Protein AF-N9V4K4-F1 (afdb_monomer)

Sequence (130 aa):
MSFLSKKRWHVGNYKNRLKVELAELEAKEKEENEKNRLKEINEQKEILESIEKKLGKEKAIEVARQIQTSFVYEPPPGYSVFMEQKTEQKEKKREEEKPKKNNSFKDFKKKLKEDPIKKCGEKDIEQLLM

Secondary structure (DSSP, 8-state):
--SGGGSTT-TTSHHHHHHHHHHHHHHHHHHHHHHHHHHHHHHHHHHHHHHHHHH-HHHHHHHHHHHHHHHHHSPPTTHHHHHHHHHHHHHHHHHHTS------HHHHHHHTSS-HHHHHHHHHHHTS--

InterPro domains:
  IPR019339 CBF1-interacting co-repressor CIR, N-terminal domain [SM01083] (8-44)

Radius of gyration: 38.35 Å; Cα contacts (8 Å, |Δi|>4): 30; chains: 1; bounding box: 76×85×63 Å

Mean predicted aligned error: 17.96 Å

Structure (mmCIF, N/CA/C/O backbone):
data_AF-N9V4K4-F1
#
_entry.id   AF-N9V4K4-F1
#
loop_
_atom_site.group_PDB
_atom_site.id
_atom_site.type_symbol
_atom_site.label_atom_id
_atom_site.label_alt_id
_atom_site.label_comp_id
_atom_site.label_asym_id
_atom_site.label_entity_id
_atom_site.label_seq_id
_atom_site.pdbx_PDB_ins_code
_atom_site.Cartn_x
_atom_site.Cartn_y
_atom_site.Cartn_z
_atom_site.occupancy
_atom_site.B_iso_or_equiv
_atom_site.auth_seq_id
_atom_site.auth_comp_id
_atom_site.auth_asym_id
_atom_site.auth_atom_id
_atom_site.pdbx_PDB_model_num
ATOM 1 N N . MET A 1 1 ? 27.015 -9.149 -31.506 1.00 63.53 1 MET A N 1
ATOM 2 C CA . MET A 1 1 ? 25.641 -8.692 -31.169 1.00 63.53 1 MET A CA 1
ATOM 3 C C . MET A 1 1 ? 24.640 -9.486 -31.998 1.00 63.53 1 MET A C 1
ATOM 5 O O . MET A 1 1 ? 24.780 -9.482 -33.214 1.00 63.53 1 MET A O 1
ATOM 9 N N . SER A 1 2 ? 23.675 -10.181 -31.380 1.00 83.44 2 SER A N 1
ATOM 10 C CA . SER A 1 2 ? 22.697 -10.980 -32.138 1.00 83.44 2 SER A CA 1
ATOM 11 C C . SER A 1 2 ? 21.704 -10.080 -32.886 1.00 83.44 2 SER A C 1
ATOM 13 O O . SER A 1 2 ? 21.310 -9.024 -32.397 1.00 83.44 2 SER A O 1
ATOM 15 N N . PHE A 1 3 ? 21.283 -10.481 -34.087 1.00 86.12 3 PHE A N 1
ATOM 16 C CA . PHE A 1 3 ? 20.254 -9.766 -34.855 1.00 86.12 3 PHE A CA 1
ATOM 17 C C . PHE A 1 3 ? 18.927 -9.652 -34.086 1.00 86.12 3 PHE A C 1
ATOM 19 O O . PHE A 1 3 ? 18.226 -8.644 -34.179 1.00 86.12 3 PHE A O 1
ATOM 26 N N . LEU A 1 4 ? 18.614 -10.668 -33.280 1.00 86.25 4 LEU A N 1
ATOM 27 C CA . LEU A 1 4 ? 17.393 -10.743 -32.487 1.00 86.25 4 LEU A CA 1
ATOM 28 C C . LEU A 1 4 ? 17.323 -9.659 -31.406 1.00 86.25 4 LEU A C 1
ATOM 30 O O . LEU A 1 4 ? 16.249 -9.108 -31.183 1.00 86.25 4 LEU A O 1
ATOM 34 N N . SER A 1 5 ? 18.448 -9.258 -30.800 1.00 83.44 5 SER A N 1
ATOM 35 C CA . SER A 1 5 ? 18.441 -8.201 -29.776 1.00 83.44 5 SER A CA 1
ATOM 36 C C . SER A 1 5 ? 18.072 -6.815 -30.322 1.00 83.44 5 SER A C 1
ATOM 38 O O . SER A 1 5 ? 17.673 -5.944 -29.550 1.00 83.44 5 SER A O 1
ATOM 40 N N . LYS A 1 6 ? 18.135 -6.613 -31.647 1.00 85.00 6 LYS A N 1
ATOM 41 C CA . LYS A 1 6 ? 17.668 -5.389 -32.321 1.00 85.00 6 LYS A CA 1
ATOM 42 C C . LYS A 1 6 ? 16.151 -5.376 -32.554 1.00 85.00 6 LYS A C 1
ATOM 44 O O . LYS A 1 6 ? 15.590 -4.321 -32.849 1.00 85.00 6 LYS A O 1
ATOM 49 N N . LYS A 1 7 ? 15.462 -6.521 -32.448 1.00 91.81 7 LYS A N 1
ATOM 50 C CA . LYS A 1 7 ? 14.009 -6.608 -32.668 1.00 91.81 7 LYS A CA 1
ATOM 51 C C . LYS A 1 7 ? 13.245 -6.049 -31.468 1.00 91.81 7 LYS A C 1
ATOM 53 O O . LYS A 1 7 ? 13.624 -6.254 -30.319 1.00 91.81 7 LYS A O 1
ATOM 58 N N . ARG A 1 8 ? 12.149 -5.332 -31.743 1.00 86.94 8 ARG A N 1
ATOM 59 C CA . ARG A 1 8 ? 11.350 -4.614 -30.728 1.00 86.94 8 ARG A CA 1
ATOM 60 C C . ARG A 1 8 ? 10.567 -5.524 -29.790 1.00 86.94 8 ARG A C 1
ATOM 62 O O . ARG A 1 8 ? 10.229 -5.089 -28.704 1.00 86.94 8 ARG A O 1
ATOM 69 N N . TRP A 1 9 ? 10.261 -6.747 -30.202 1.00 88.31 9 TRP A N 1
ATOM 70 C CA . TRP A 1 9 ? 9.507 -7.713 -29.400 1.00 88.31 9 TRP A CA 1
ATOM 71 C C . TRP A 1 9 ? 10.415 -8.656 -28.602 1.00 88.31 9 TRP A C 1
ATOM 73 O O . TRP A 1 9 ? 9.954 -9.343 -27.701 1.00 88.31 9 TRP A O 1
ATOM 83 N N . HIS A 1 10 ? 11.709 -8.711 -28.924 1.00 92.06 10 HIS A N 1
ATOM 84 C CA . HIS A 1 10 ? 12.606 -9.709 -28.358 1.00 92.06 10 HIS A CA 1
ATOM 85 C C . HIS A 1 10 ? 12.983 -9.365 -26.913 1.00 92.06 10 HIS A C 1
ATOM 87 O O . HIS A 1 10 ? 13.323 -8.219 -26.609 1.00 92.06 10 HIS A O 1
ATOM 93 N N . VAL A 1 11 ? 12.986 -10.364 -26.031 1.00 87.25 11 VAL A N 1
ATOM 94 C CA . VAL A 1 11 ? 13.263 -10.194 -24.592 1.00 87.25 11 VAL A CA 1
ATOM 95 C C . VAL A 1 11 ? 14.686 -9.716 -24.311 1.00 87.25 11 VAL A C 1
ATOM 97 O O . VAL A 1 11 ? 14.900 -8.883 -23.446 1.00 87.25 11 VAL A O 1
ATOM 100 N N . GLY A 1 12 ? 15.667 -10.146 -25.109 1.00 86.75 12 GLY A N 1
ATOM 101 C CA . GLY A 1 12 ? 17.059 -9.689 -24.992 1.00 86.75 12 GLY A CA 1
ATOM 102 C C . GLY A 1 12 ? 17.303 -8.238 -25.436 1.00 86.75 12 GLY A C 1
ATOM 103 O O . GLY A 1 12 ? 18.429 -7.748 -25.329 1.00 86.75 12 GLY A O 1
ATOM 104 N N . ASN A 1 13 ? 16.287 -7.540 -25.958 1.00 91.00 13 ASN A N 1
ATOM 105 C CA . ASN A 1 13 ? 16.392 -6.115 -26.255 1.00 91.00 13 ASN A CA 1
ATOM 106 C C . ASN A 1 13 ? 16.499 -5.331 -24.939 1.00 91.00 13 ASN A C 1
ATOM 108 O O . ASN A 1 13 ? 15.686 -5.512 -24.037 1.00 91.00 13 ASN A O 1
ATOM 112 N N . TYR A 1 14 ? 17.482 -4.436 -24.834 1.00 89.56 14 TYR A N 1
ATOM 113 C CA . TYR A 1 14 ? 17.692 -3.615 -23.639 1.00 89.56 14 TYR A CA 1
ATOM 114 C C . TYR A 1 14 ? 16.430 -2.849 -23.214 1.00 89.56 14 TYR A C 1
ATOM 116 O O . TYR A 1 14 ? 16.064 -2.874 -22.045 1.00 89.56 14 TYR A O 1
ATOM 124 N N . LYS A 1 15 ? 15.695 -2.264 -24.171 1.00 90.56 15 LYS A N 1
ATOM 125 C CA . LYS A 1 15 ? 14.462 -1.520 -23.870 1.00 90.56 15 LYS A CA 1
ATOM 126 C C . LYS A 1 15 ? 13.353 -2.405 -23.301 1.00 90.56 15 LYS A C 1
ATOM 128 O O . LYS A 1 15 ? 12.530 -1.910 -22.544 1.00 90.56 15 LYS A O 1
ATOM 133 N N . ASN A 1 16 ? 13.306 -3.682 -23.675 1.00 91.88 16 ASN A N 1
ATOM 134 C CA . ASN A 1 16 ? 12.303 -4.606 -23.149 1.00 91.88 16 ASN A CA 1
ATOM 135 C C . ASN A 1 16 ? 12.696 -5.136 -21.776 1.00 91.88 16 ASN A C 1
ATOM 137 O O . ASN A 1 16 ? 11.828 -5.216 -20.918 1.00 91.88 16 ASN A O 1
ATOM 141 N N . ARG A 1 17 ? 13.986 -5.412 -21.543 1.00 90.88 17 ARG A N 1
ATOM 142 C CA . ARG A 1 17 ? 14.485 -5.777 -20.208 1.00 90.88 17 ARG A CA 1
ATOM 143 C C . ARG A 1 17 ? 14.156 -4.707 -19.177 1.00 90.88 17 ARG A C 1
ATOM 145 O O . ARG A 1 17 ? 13.516 -5.020 -18.188 1.00 90.88 17 ARG A O 1
ATOM 152 N N . LEU A 1 18 ? 14.436 -3.441 -19.492 1.00 94.06 18 LEU A N 1
ATOM 153 C CA . LEU A 1 18 ? 14.080 -2.324 -18.612 1.00 94.06 18 LEU A CA 1
ATOM 154 C C . LEU A 1 18 ? 12.576 -2.239 -18.323 1.00 94.06 18 LEU A C 1
ATOM 156 O O . LEU A 1 18 ? 12.181 -1.932 -17.208 1.00 94.06 18 LEU A O 1
ATOM 160 N N . LYS A 1 19 ? 11.715 -2.504 -19.313 1.00 94.31 19 LYS A N 1
ATOM 161 C CA . LYS A 1 19 ? 10.260 -2.508 -19.088 1.00 94.31 19 LYS A CA 1
ATOM 162 C C . LYS A 1 19 ? 9.827 -3.620 -18.142 1.00 94.31 19 LYS A C 1
ATOM 164 O O . LYS A 1 19 ? 8.935 -3.394 -17.336 1.00 94.31 19 LYS A O 1
ATOM 169 N N . VAL A 1 20 ? 10.430 -4.799 -18.273 1.00 94.62 20 VAL A N 1
ATOM 170 C CA . VAL A 1 20 ? 10.159 -5.931 -17.383 1.00 94.62 20 VAL A CA 1
ATOM 171 C C . VAL A 1 20 ? 10.640 -5.603 -15.973 1.00 94.62 20 VAL A C 1
ATOM 173 O O . VAL A 1 20 ? 9.856 -5.716 -15.043 1.00 94.62 20 VAL A O 1
ATOM 176 N N . GLU A 1 21 ? 11.860 -5.088 -15.826 1.00 95.44 21 GLU A N 1
ATOM 177 C CA . GLU A 1 21 ? 12.410 -4.674 -14.528 1.00 95.44 21 GLU A CA 1
ATOM 178 C C . GLU A 1 21 ? 11.533 -3.612 -13.845 1.00 95.44 21 GLU A C 1
ATOM 180 O O . GLU A 1 21 ? 11.223 -3.733 -12.663 1.00 95.44 21 GLU A O 1
ATOM 185 N N . LEU A 1 22 ? 11.068 -2.601 -14.586 1.00 96.56 22 LEU A N 1
ATOM 186 C CA . LEU A 1 22 ? 10.150 -1.591 -14.050 1.00 96.56 22 LEU A CA 1
ATOM 187 C C . LEU A 1 22 ? 8.804 -2.191 -13.632 1.00 96.56 22 LEU A C 1
ATOM 189 O O . LEU A 1 22 ? 8.300 -1.859 -12.564 1.00 96.56 22 LEU A O 1
ATOM 193 N N . ALA A 1 23 ? 8.236 -3.086 -14.443 1.00 96.56 23 ALA A N 1
ATOM 194 C CA . ALA A 1 23 ? 6.982 -3.754 -14.109 1.00 96.56 23 ALA A CA 1
ATOM 195 C C . ALA A 1 23 ? 7.122 -4.662 -12.874 1.00 96.56 23 ALA A C 1
ATOM 197 O O . ALA A 1 23 ? 6.207 -4.730 -12.058 1.00 96.56 23 ALA A O 1
ATOM 198 N N . GLU A 1 24 ? 8.265 -5.332 -12.707 1.00 96.12 24 GLU A N 1
ATOM 199 C CA . GLU A 1 24 ? 8.565 -6.139 -11.521 1.00 96.12 24 GLU A CA 1
ATOM 200 C C . GLU A 1 24 ? 8.707 -5.279 -10.263 1.00 96.12 24 GLU A C 1
ATOM 202 O O . GLU A 1 24 ? 8.224 -5.668 -9.199 1.00 96.12 24 GLU A O 1
ATOM 207 N N . LEU A 1 25 ? 9.349 -4.112 -10.370 1.00 96.88 25 LEU A N 1
ATOM 208 C CA . LEU A 1 25 ? 9.445 -3.161 -9.261 1.00 96.88 25 LEU A CA 1
ATOM 209 C C . LEU A 1 25 ? 8.066 -2.624 -8.865 1.00 96.88 25 LEU A C 1
ATOM 211 O O . LEU A 1 25 ? 7.722 -2.657 -7.688 1.00 96.88 25 LEU A O 1
ATOM 215 N N . GLU A 1 26 ? 7.253 -2.209 -9.838 1.00 96.31 26 GLU A N 1
ATOM 216 C CA . GLU A 1 26 ? 5.894 -1.717 -9.585 1.00 96.31 26 GLU A CA 1
ATOM 217 C C . GLU A 1 26 ? 5.002 -2.808 -8.967 1.00 96.31 26 GLU A C 1
ATOM 219 O O . GLU A 1 26 ? 4.207 -2.540 -8.066 1.00 96.31 26 GLU A O 1
ATOM 224 N N . ALA A 1 27 ? 5.136 -4.058 -9.419 1.00 96.62 27 ALA A N 1
ATOM 225 C CA . ALA A 1 27 ? 4.399 -5.182 -8.848 1.00 96.62 27 ALA A CA 1
ATOM 226 C C . ALA A 1 27 ? 4.787 -5.438 -7.382 1.00 96.62 27 ALA A C 1
ATOM 228 O O . ALA A 1 27 ? 3.906 -5.647 -6.549 1.00 96.62 27 ALA A O 1
ATOM 229 N N . LYS A 1 28 ? 6.084 -5.370 -7.055 1.00 96.62 28 LYS A N 1
ATOM 230 C CA . LYS A 1 28 ? 6.571 -5.507 -5.673 1.00 96.62 28 LYS A CA 1
ATOM 231 C C . LYS A 1 28 ? 6.072 -4.378 -4.778 1.00 96.62 28 LYS A C 1
ATOM 233 O O . LYS A 1 28 ? 5.616 -4.645 -3.673 1.00 96.62 28 LYS A O 1
ATOM 238 N N . GLU A 1 29 ? 6.104 -3.139 -5.264 1.00 96.44 29 GLU A N 1
ATOM 239 C CA . GLU A 1 29 ? 5.590 -1.985 -4.521 1.00 96.44 29 GLU A CA 1
ATOM 240 C C . GLU A 1 29 ? 4.090 -2.133 -4.226 1.00 96.44 29 GLU A C 1
ATOM 242 O O . GLU A 1 29 ? 3.642 -1.896 -3.104 1.00 96.44 29 GLU A O 1
ATOM 247 N N . LYS A 1 30 ? 3.300 -2.595 -5.205 1.00 95.81 30 LYS A N 1
ATOM 248 C CA . LYS A 1 30 ? 1.874 -2.890 -4.993 1.00 95.81 30 LYS A CA 1
ATOM 249 C C . LYS A 1 30 ? 1.667 -3.980 -3.944 1.00 95.81 30 LYS A C 1
ATOM 251 O O . LYS A 1 30 ? 0.827 -3.808 -3.065 1.00 95.81 30 LYS A O 1
ATOM 256 N N . GLU A 1 31 ? 2.446 -5.058 -3.996 1.00 95.69 31 GLU A N 1
ATOM 257 C CA . GLU A 1 31 ? 2.370 -6.143 -3.013 1.00 95.69 31 GLU A CA 1
ATOM 258 C C . GLU A 1 31 ? 2.724 -5.658 -1.594 1.00 95.69 31 GLU A C 1
ATOM 260 O O . GLU A 1 31 ? 2.053 -6.015 -0.623 1.00 95.69 31 GLU A O 1
ATOM 265 N N . GLU A 1 32 ? 3.754 -4.823 -1.448 1.00 95.44 32 GLU A N 1
ATOM 266 C CA . GLU A 1 32 ? 4.123 -4.227 -0.159 1.00 95.44 32 GLU A CA 1
ATOM 267 C C . GLU A 1 32 ? 3.035 -3.290 0.372 1.00 95.44 32 GLU A C 1
ATOM 269 O O . GLU A 1 32 ? 2.669 -3.376 1.548 1.00 95.44 32 GLU A O 1
ATOM 274 N N . ASN A 1 33 ? 2.459 -2.457 -0.493 1.00 94.25 33 ASN A N 1
ATOM 275 C CA . ASN A 1 33 ? 1.351 -1.577 -0.132 1.00 94.25 33 ASN A CA 1
ATOM 276 C C . ASN A 1 33 ? 0.112 -2.367 0.311 1.00 94.25 33 ASN A C 1
ATOM 278 O O . ASN A 1 33 ? -0.518 -2.018 1.310 1.00 94.25 33 ASN A O 1
ATOM 282 N N . GLU A 1 34 ? -0.221 -3.462 -0.373 1.00 94.31 34 GLU A N 1
ATOM 283 C CA . GLU A 1 34 ? -1.311 -4.352 0.036 1.00 94.31 34 GLU A CA 1
ATOM 284 C C . GLU A 1 34 ? -1.029 -5.016 1.389 1.00 94.31 34 GLU A C 1
ATOM 286 O O . GLU A 1 34 ? -1.907 -5.044 2.255 1.00 94.31 34 GLU A O 1
ATOM 291 N N . LYS A 1 35 ? 0.202 -5.488 1.622 1.00 96.38 35 LYS A N 1
ATOM 292 C CA . LYS A 1 35 ? 0.610 -6.049 2.922 1.00 96.38 35 LYS A CA 1
ATOM 293 C C . LYS A 1 35 ? 0.491 -5.025 4.045 1.00 96.38 35 LYS A C 1
ATOM 295 O O . LYS A 1 35 ? -0.024 -5.362 5.110 1.00 96.38 35 LYS A O 1
ATOM 300 N N . ASN A 1 36 ? 0.946 -3.796 3.823 1.00 94.38 36 ASN A N 1
ATOM 301 C CA . ASN A 1 36 ? 0.852 -2.727 4.817 1.00 94.38 36 ASN A CA 1
ATOM 302 C C . ASN A 1 36 ? -0.608 -2.375 5.111 1.00 94.38 36 ASN A C 1
ATOM 304 O O . ASN A 1 36 ? -1.001 -2.341 6.274 1.00 94.38 36 ASN A O 1
ATOM 308 N N . ARG A 1 37 ? -1.448 -2.268 4.077 1.00 93.56 37 ARG A N 1
ATOM 309 C CA . ARG A 1 37 ? -2.890 -2.052 4.241 1.00 93.56 37 ARG A CA 1
ATOM 310 C C . ARG A 1 37 ? -3.562 -3.163 5.052 1.00 93.56 37 ARG A C 1
ATOM 312 O O . ARG A 1 37 ? -4.427 -2.888 5.879 1.00 93.56 37 ARG A O 1
ATOM 319 N N . LEU A 1 38 ? -3.188 -4.425 4.834 1.00 94.62 38 LEU A N 1
ATOM 320 C CA . LEU A 1 38 ? -3.722 -5.544 5.616 1.00 94.62 38 LEU A CA 1
ATOM 321 C C . LEU A 1 38 ? -3.282 -5.488 7.085 1.00 94.62 38 LEU A C 1
ATOM 323 O O . LEU A 1 38 ? -4.084 -5.816 7.960 1.00 94.62 38 LEU A O 1
ATOM 327 N N . LYS A 1 39 ? -2.045 -5.055 7.363 1.00 94.75 39 LYS A N 1
ATOM 328 C CA . LYS A 1 39 ? -1.569 -4.838 8.738 1.00 94.75 39 LYS A CA 1
ATOM 329 C C . LYS A 1 39 ? -2.376 -3.747 9.436 1.00 94.75 39 LYS A C 1
ATOM 331 O O . LYS A 1 39 ? -2.912 -4.014 10.504 1.00 94.75 39 LYS A O 1
ATOM 336 N N . GLU A 1 40 ? -2.562 -2.592 8.796 1.00 90.25 40 GLU A N 1
ATOM 337 C CA . GLU A 1 40 ? -3.366 -1.487 9.342 1.00 90.25 40 GLU A CA 1
ATOM 338 C C . GLU A 1 40 ? -4.806 -1.923 9.655 1.00 90.25 40 GLU A C 1
ATOM 340 O O . GLU A 1 40 ? -5.343 -1.618 10.718 1.00 90.25 40 GLU A O 1
ATOM 345 N N . ILE A 1 41 ? -5.433 -2.693 8.758 1.00 90.81 41 ILE A N 1
ATOM 346 C CA . ILE A 1 41 ? -6.781 -3.234 8.987 1.00 90.81 41 ILE A CA 1
ATOM 347 C C . ILE A 1 41 ? -6.801 -4.178 10.196 1.00 90.81 41 ILE A C 1
ATOM 349 O O . ILE A 1 41 ? -7.759 -4.157 10.970 1.00 90.81 41 ILE A O 1
ATOM 353 N N . ASN A 1 42 ? -5.783 -5.024 10.358 1.00 93.38 42 ASN A N 1
ATOM 354 C CA . ASN A 1 42 ? -5.707 -5.938 11.495 1.00 93.38 42 ASN A CA 1
ATOM 355 C C . ASN A 1 42 ? -5.490 -5.185 12.811 1.00 93.38 42 ASN A C 1
ATOM 357 O O . ASN A 1 42 ? -6.202 -5.461 13.771 1.00 93.38 42 ASN A O 1
ATOM 361 N N . GLU A 1 43 ? -4.611 -4.185 12.839 1.00 92.94 43 GLU A N 1
ATOM 362 C CA . GLU A 1 43 ? -4.404 -3.327 14.013 1.00 92.94 43 GLU A CA 1
ATOM 363 C C . GLU A 1 43 ? -5.702 -2.607 14.418 1.00 92.94 43 GLU A C 1
ATOM 365 O O . GLU A 1 43 ? -6.090 -2.608 15.587 1.00 92.94 43 GLU A O 1
ATOM 370 N N . GLN A 1 44 ? -6.442 -2.058 13.448 1.00 88.00 44 GLN A N 1
ATOM 371 C CA . GLN A 1 44 ? -7.744 -1.432 13.706 1.00 88.00 44 GLN A CA 1
ATOM 372 C C . GLN A 1 44 ? -8.770 -2.427 14.262 1.00 88.00 44 GLN A C 1
ATOM 374 O O . GLN A 1 44 ? -9.515 -2.094 15.188 1.00 88.00 44 GLN A O 1
ATOM 379 N N . LYS A 1 45 ? -8.809 -3.655 13.730 1.00 89.69 45 LYS A N 1
ATOM 380 C CA . LYS A 1 45 ? -9.676 -4.721 14.253 1.00 89.69 45 LYS A CA 1
ATOM 381 C C . LYS A 1 45 ? -9.308 -5.092 15.684 1.00 89.69 45 LYS A C 1
ATOM 383 O O . LYS A 1 45 ? -10.203 -5.176 16.517 1.00 89.69 45 LYS A O 1
ATOM 388 N N . GLU A 1 46 ? -8.023 -5.256 15.986 1.00 91.56 46 GLU A N 1
ATOM 389 C CA . GLU A 1 46 ? -7.548 -5.570 17.337 1.00 91.56 46 GLU A CA 1
ATOM 390 C C . GLU A 1 46 ? -7.943 -4.486 18.347 1.00 91.56 46 GLU A C 1
ATOM 392 O O . GLU A 1 46 ? -8.420 -4.796 19.444 1.00 91.56 46 GLU A O 1
ATOM 397 N N . ILE A 1 47 ? -7.821 -3.210 17.970 1.00 88.56 47 ILE A N 1
ATOM 398 C CA . ILE A 1 47 ? -8.268 -2.086 18.801 1.00 88.56 47 ILE A CA 1
ATOM 399 C C . ILE A 1 47 ? -9.773 -2.189 19.067 1.00 88.56 47 ILE A C 1
ATOM 401 O O . ILE A 1 47 ? -10.185 -2.143 20.230 1.00 88.56 47 ILE A O 1
ATOM 405 N N . LEU A 1 48 ? -10.591 -2.376 18.027 1.00 87.38 48 LEU A N 1
ATOM 406 C CA . LEU A 1 48 ? -12.046 -2.485 18.173 1.00 87.38 48 LEU A CA 1
ATOM 407 C C . LEU A 1 48 ? -12.456 -3.698 19.017 1.00 87.38 48 LEU A C 1
ATOM 409 O O . LEU A 1 48 ? -13.288 -3.552 19.913 1.00 87.38 48 LEU A O 1
ATOM 413 N N . GLU A 1 49 ? -11.832 -4.858 18.811 1.00 90.25 49 GLU A N 1
ATOM 414 C CA . GLU A 1 49 ? -12.064 -6.053 19.629 1.00 90.25 49 GLU A CA 1
ATOM 415 C C . GLU A 1 49 ? -11.685 -5.823 21.096 1.00 90.25 49 GLU A C 1
ATOM 417 O O . GLU A 1 49 ? -12.385 -6.272 22.009 1.00 90.25 49 GLU A O 1
ATOM 422 N N . SER A 1 50 ? -10.580 -5.118 21.353 1.00 90.69 50 SER A N 1
ATOM 423 C CA . SER A 1 50 ? -10.153 -4.799 22.717 1.00 90.69 50 SER A CA 1
ATOM 424 C C . SER A 1 50 ? -11.151 -3.878 23.429 1.00 90.69 50 SER A C 1
ATOM 426 O O . SER A 1 50 ? -11.406 -4.047 24.625 1.00 90.69 50 SER A O 1
ATOM 428 N N . ILE A 1 51 ? -11.749 -2.936 22.697 1.00 89.12 51 ILE A N 1
ATOM 429 C CA . ILE A 1 51 ? -12.773 -2.021 23.205 1.00 89.12 51 ILE A CA 1
ATOM 430 C C . ILE A 1 51 ? -14.073 -2.783 23.448 1.00 89.12 51 ILE A C 1
ATOM 432 O O . ILE A 1 51 ? -14.659 -2.638 24.520 1.00 89.12 51 ILE A O 1
ATOM 436 N N . GLU A 1 52 ? -14.486 -3.646 22.519 1.00 89.69 52 GLU A N 1
ATOM 437 C CA . GLU A 1 52 ? -15.682 -4.477 22.675 1.00 89.69 52 GLU A CA 1
ATOM 438 C C . GLU A 1 52 ? -15.587 -5.356 23.930 1.00 89.69 52 GLU A C 1
ATOM 440 O O . GLU A 1 52 ? -16.522 -5.381 24.734 1.00 89.69 52 GLU A O 1
ATOM 445 N N . LYS A 1 53 ? -14.434 -6.001 24.159 1.00 89.56 53 LYS A N 1
ATOM 446 C CA . LYS A 1 53 ? -14.190 -6.833 25.351 1.00 89.56 53 LYS A CA 1
ATOM 447 C C . LYS A 1 53 ? -14.221 -6.037 26.662 1.00 89.56 53 LYS A C 1
ATOM 449 O O . LYS A 1 53 ? -14.656 -6.575 27.675 1.00 89.56 53 LYS A O 1
ATOM 454 N N . LYS A 1 54 ? -13.747 -4.784 26.672 1.00 89.50 54 LYS A N 1
ATOM 455 C CA . LYS A 1 54 ? -13.645 -3.958 27.895 1.00 89.50 54 LYS A CA 1
ATOM 456 C C . LYS A 1 54 ? -14.912 -3.164 28.212 1.00 89.50 54 LYS A C 1
ATOM 458 O O . LYS A 1 54 ? -15.226 -2.955 29.379 1.00 89.50 54 LYS A O 1
ATOM 463 N N . LEU A 1 55 ? -15.578 -2.647 27.185 1.00 86.19 55 LEU A N 1
ATOM 464 C CA . LEU A 1 55 ? -16.590 -1.593 27.293 1.00 86.19 55 LEU A CA 1
ATOM 465 C C . LEU A 1 55 ? -17.933 -1.975 26.653 1.00 86.19 55 LEU A C 1
ATOM 467 O O . LEU A 1 55 ? -18.904 -1.236 26.818 1.00 86.19 55 LEU A O 1
ATOM 471 N N . GLY A 1 56 ? -18.002 -3.117 25.964 1.00 88.00 56 GLY A N 1
ATOM 472 C CA . GLY A 1 56 ? -19.199 -3.613 25.293 1.00 88.00 56 GLY A CA 1
ATOM 473 C C . GLY A 1 56 ? -19.359 -3.115 23.852 1.00 88.00 56 GLY A C 1
ATOM 474 O O . GLY A 1 56 ? -18.655 -2.220 23.379 1.00 88.00 56 GLY A O 1
ATOM 475 N N . LYS A 1 57 ? -20.324 -3.715 23.144 1.00 84.38 57 LYS A N 1
ATOM 476 C CA . LYS A 1 57 ? -20.563 -3.509 21.703 1.00 84.38 57 LYS A CA 1
ATOM 477 C C . LYS A 1 57 ? -20.941 -2.075 21.333 1.00 84.38 57 LYS A C 1
ATOM 479 O O . LYS A 1 57 ? -20.484 -1.565 20.317 1.00 84.38 57 LYS A O 1
ATOM 484 N N . GLU A 1 58 ? -21.746 -1.410 22.156 1.00 86.56 58 GLU A N 1
ATOM 485 C CA . GLU A 1 58 ? -22.251 -0.059 21.868 1.00 86.56 58 GLU A CA 1
ATOM 486 C C . GLU A 1 58 ? -21.125 0.981 21.824 1.00 86.56 58 GLU A C 1
ATOM 488 O O . GLU A 1 58 ? -21.048 1.778 20.890 1.00 86.56 58 GLU A O 1
ATOM 493 N N . LYS A 1 59 ? -20.191 0.911 22.779 1.00 83.06 59 LYS A N 1
ATOM 494 C CA . LYS A 1 59 ? -19.029 1.808 22.833 1.00 83.06 59 LYS A CA 1
ATOM 495 C C . LYS A 1 59 ? -18.016 1.522 21.726 1.00 83.06 59 LYS A C 1
ATOM 497 O O . LYS A 1 59 ? -17.421 2.456 21.198 1.00 83.06 59 LYS A O 1
ATOM 502 N N . ALA A 1 60 ? -17.848 0.262 21.323 1.00 84.06 60 ALA A N 1
ATOM 503 C CA . ALA A 1 60 ? -17.008 -0.080 20.173 1.00 84.06 60 ALA A CA 1
ATOM 504 C C . ALA A 1 60 ? -17.545 0.537 18.866 1.00 84.06 60 ALA A C 1
ATOM 506 O O . ALA A 1 60 ? -16.770 1.068 18.071 1.00 84.06 60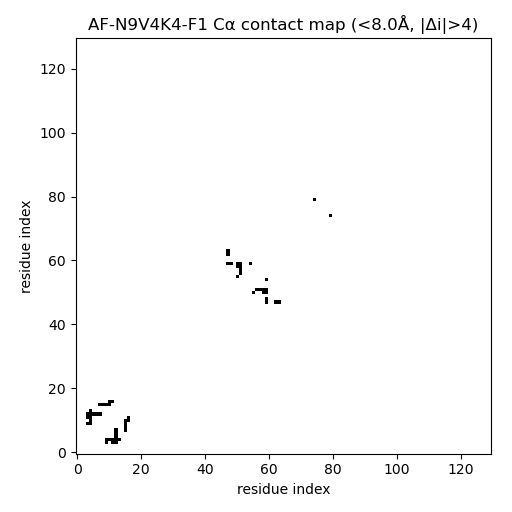 ALA A O 1
ATOM 507 N N . ILE A 1 61 ? -18.871 0.540 18.674 1.00 86.50 61 ILE A N 1
ATOM 508 C CA . ILE A 1 61 ? -19.523 1.183 17.520 1.00 86.50 61 ILE A CA 1
ATOM 509 C C . ILE A 1 61 ? -19.325 2.703 17.551 1.00 86.50 61 ILE A C 1
ATOM 511 O O . ILE A 1 61 ? -19.069 3.309 16.511 1.00 86.50 61 ILE A O 1
ATOM 515 N N . GLU A 1 62 ? -19.434 3.328 18.723 1.00 87.00 62 GLU A N 1
ATOM 516 C CA . GLU A 1 62 ? -19.213 4.769 18.870 1.00 87.00 62 GLU A CA 1
ATOM 517 C C . GLU A 1 62 ? -17.771 5.163 18.523 1.00 87.00 62 GLU A C 1
ATOM 519 O O . GLU A 1 62 ? -17.563 6.081 17.728 1.00 87.00 62 GLU A O 1
ATOM 524 N N . VAL A 1 63 ? -16.779 4.423 19.026 1.00 84.44 63 VAL A N 1
ATOM 525 C CA . VAL A 1 63 ? -15.366 4.662 18.693 1.00 84.44 63 VAL A CA 1
ATOM 526 C C . VAL A 1 63 ? -15.102 4.436 17.203 1.00 84.44 63 VAL A C 1
ATOM 528 O O . VAL A 1 63 ? -14.430 5.250 16.574 1.00 84.44 63 VAL A O 1
ATOM 531 N N . ALA A 1 64 ? -15.679 3.396 16.596 1.00 84.25 64 ALA A N 1
ATOM 532 C CA . ALA A 1 64 ? -15.555 3.171 15.155 1.00 84.25 64 ALA A CA 1
ATOM 533 C C . ALA A 1 64 ? -16.113 4.349 14.332 1.00 84.25 64 ALA A C 1
ATOM 535 O O . ALA A 1 64 ? -15.497 4.759 13.347 1.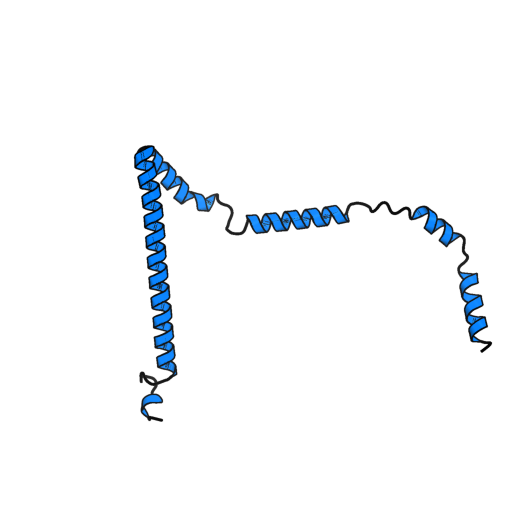00 84.25 64 ALA A O 1
ATOM 536 N N . ARG A 1 65 ? -17.245 4.935 14.752 1.00 84.94 65 ARG A N 1
ATOM 537 C CA . ARG A 1 65 ? -17.804 6.143 14.119 1.00 84.94 65 ARG A CA 1
ATOM 538 C C . ARG A 1 65 ? -16.881 7.344 14.288 1.00 84.94 65 ARG A C 1
ATOM 540 O O . ARG A 1 65 ? -16.658 8.060 13.318 1.00 84.94 65 ARG A O 1
ATOM 547 N N . GLN A 1 66 ? -16.319 7.539 15.481 1.00 84.44 66 GLN A N 1
ATOM 548 C CA . GLN A 1 66 ? -15.370 8.624 15.734 1.00 84.44 66 GLN A CA 1
ATOM 549 C C . GLN A 1 66 ? -14.135 8.510 14.836 1.00 84.44 66 GLN A C 1
ATOM 551 O O . GLN A 1 66 ? -13.784 9.495 14.193 1.00 84.44 66 GLN A O 1
ATOM 556 N N . ILE A 1 67 ? -13.551 7.312 14.713 1.00 82.38 67 ILE A N 1
ATOM 557 C CA . ILE A 1 67 ? -12.410 7.040 13.822 1.00 82.38 67 ILE A CA 1
ATOM 558 C C . ILE A 1 67 ? -12.762 7.354 12.359 1.00 82.38 67 ILE A C 1
ATOM 560 O O . ILE A 1 67 ? -11.965 7.959 11.652 1.00 82.38 67 ILE A O 1
ATOM 564 N N . GLN A 1 68 ? -13.965 7.007 11.891 1.00 82.06 68 GLN A N 1
ATOM 565 C CA . GLN A 1 68 ? -14.390 7.340 10.522 1.00 82.06 68 GLN A CA 1
ATOM 566 C C . GLN A 1 68 ? -14.552 8.849 10.292 1.00 82.06 68 GLN A C 1
ATOM 568 O O . GLN A 1 68 ? -14.327 9.333 9.184 1.00 82.06 68 GLN A O 1
ATOM 573 N N . THR A 1 69 ? -14.950 9.597 11.322 1.00 81.94 69 THR A N 1
ATOM 574 C CA . THR A 1 69 ? -15.158 11.051 11.237 1.00 81.94 69 THR A CA 1
ATOM 575 C C . THR A 1 69 ? -13.933 11.884 11.609 1.00 81.94 69 THR A C 1
ATOM 577 O O . THR A 1 69 ? -13.957 13.096 11.394 1.00 81.94 69 THR A O 1
ATOM 580 N N . SER A 1 70 ? -12.871 11.279 12.155 1.00 76.88 70 SER A N 1
ATOM 581 C CA . SER A 1 70 ? -11.731 12.020 12.710 1.00 76.88 70 SER A CA 1
ATOM 582 C C . SER A 1 70 ? -11.041 12.874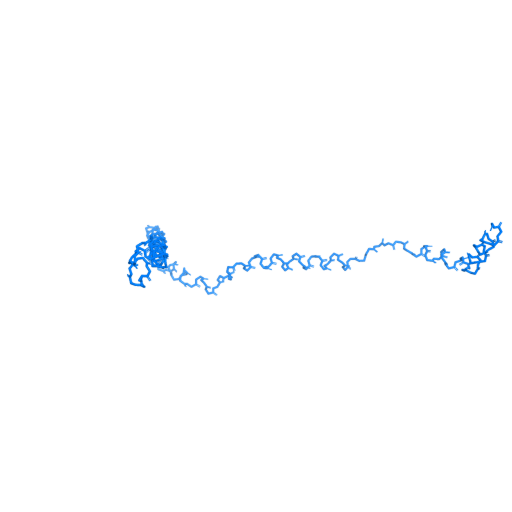 11.649 1.00 76.88 70 SER A C 1
ATOM 584 O O . SER A 1 70 ? -10.762 14.038 11.907 1.00 76.88 70 SER A O 1
ATOM 586 N N . PHE A 1 71 ? -10.924 12.378 10.414 1.00 74.56 71 PHE A N 1
ATOM 587 C CA . PHE A 1 71 ? -10.343 13.117 9.288 1.00 74.56 71 PHE A CA 1
ATOM 588 C C . PHE A 1 71 ? -11.030 14.466 8.989 1.00 74.56 71 PHE A C 1
ATOM 590 O O . PHE A 1 71 ? -10.401 15.370 8.448 1.00 74.56 71 PHE A O 1
ATOM 597 N N . VAL A 1 72 ? -12.316 14.628 9.324 1.00 75.69 72 VAL A N 1
ATOM 598 C CA . VAL A 1 72 ? -13.067 15.873 9.059 1.00 75.69 72 VAL A CA 1
ATOM 599 C C . VAL A 1 72 ? -12.699 16.980 10.049 1.00 75.69 72 VAL A C 1
ATOM 601 O O . VAL A 1 72 ? -12.741 18.160 9.701 1.00 75.69 72 VAL A O 1
ATOM 604 N N . TYR A 1 73 ? -12.360 16.603 11.281 1.00 75.38 73 TYR A N 1
ATOM 605 C CA . TYR A 1 73 ? -12.105 17.537 12.379 1.00 75.38 73 TYR A CA 1
ATOM 606 C C . TYR A 1 73 ? -10.632 17.594 12.785 1.00 75.38 73 TYR A C 1
ATOM 608 O O . TYR A 1 73 ? -10.226 18.528 13.480 1.00 75.38 73 TYR A O 1
ATOM 616 N N . GLU A 1 74 ? -9.826 16.627 12.352 1.00 74.38 74 GLU A N 1
ATOM 617 C CA . GLU A 1 74 ? -8.388 16.656 12.537 1.00 74.38 74 GLU A CA 1
ATOM 618 C C . GLU A 1 74 ? -7.756 17.700 11.611 1.00 74.38 74 GLU A C 1
ATOM 620 O O . GLU A 1 74 ? -8.085 17.785 10.423 1.00 74.38 74 GLU A O 1
ATOM 625 N N . PRO A 1 75 ? -6.846 18.532 12.142 1.00 77.75 75 PRO A N 1
ATOM 626 C CA . PRO A 1 75 ? -6.108 19.459 11.313 1.00 77.75 75 PRO A CA 1
ATOM 627 C C . PRO A 1 75 ? -5.289 18.673 10.279 1.00 77.75 75 PRO A C 1
ATOM 629 O O . PRO A 1 75 ? -4.754 17.607 10.595 1.00 77.75 75 PRO A O 1
ATOM 632 N N . PRO A 1 76 ? -5.167 19.187 9.044 1.00 78.44 76 PRO A N 1
ATOM 633 C CA . PRO A 1 76 ? -4.499 18.458 7.980 1.00 78.44 76 PRO A CA 1
ATOM 634 C C . PRO A 1 76 ? -3.045 18.142 8.363 1.00 78.44 76 PRO A C 1
ATOM 636 O O . PRO A 1 76 ? -2.414 18.913 9.098 1.00 78.44 76 PRO A O 1
ATOM 639 N N . PRO A 1 77 ? -2.481 17.032 7.858 1.00 76.50 77 PRO A N 1
ATOM 640 C CA . PRO A 1 77 ? -1.101 16.665 8.146 1.00 76.50 77 PRO A CA 1
ATOM 641 C C . PRO A 1 77 ? -0.154 17.826 7.802 1.00 76.50 77 PRO A C 1
ATOM 643 O O . PRO A 1 77 ? -0.231 18.413 6.724 1.00 76.50 77 PRO A O 1
ATOM 646 N N . GLY A 1 78 ? 0.711 18.196 8.753 1.00 76.56 78 GLY A N 1
ATOM 647 C CA . GLY A 1 78 ? 1.624 19.343 8.638 1.00 76.56 78 GLY A CA 1
ATOM 648 C C . GLY A 1 78 ? 1.065 20.691 9.118 1.00 76.56 78 GLY A C 1
ATOM 649 O O . GLY A 1 78 ? 1.806 21.675 9.147 1.00 76.56 78 GLY A O 1
ATOM 650 N N . TYR A 1 79 ? -0.199 20.766 9.550 1.00 78.56 79 TYR A N 1
ATOM 651 C CA . TYR A 1 79 ? -0.782 22.001 10.093 1.00 78.56 79 TYR A CA 1
ATOM 652 C C . TYR A 1 79 ? -0.087 22.481 11.377 1.00 78.56 79 TYR A C 1
ATOM 654 O O . TYR A 1 79 ? 0.095 23.682 11.554 1.00 78.56 79 TYR A O 1
ATOM 662 N N . SER A 1 80 ? 0.347 21.566 12.249 1.00 76.06 80 SER A N 1
ATOM 663 C CA . SER A 1 80 ? 1.123 21.897 13.455 1.00 76.06 80 SER A CA 1
ATOM 664 C C . SER A 1 80 ? 2.436 22.597 13.105 1.00 76.06 80 SER A C 1
ATOM 666 O O . SER A 1 80 ? 2.687 23.698 13.586 1.00 76.06 80 SER A O 1
ATOM 668 N N . VAL A 1 81 ? 3.199 22.028 12.168 1.00 76.81 81 VAL A N 1
ATOM 669 C CA . VAL A 1 81 ? 4.462 22.598 11.666 1.00 76.81 81 VAL A CA 1
ATOM 670 C C . VAL A 1 81 ? 4.233 23.981 11.046 1.00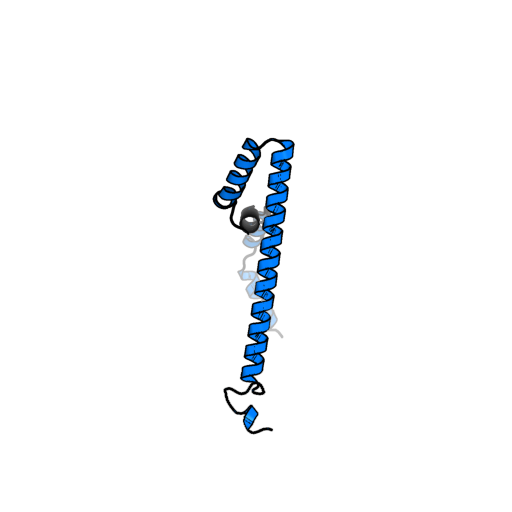 76.81 81 VAL A C 1
ATOM 672 O O . VAL A 1 81 ? 5.003 24.915 11.261 1.00 76.81 81 VAL A O 1
ATOM 675 N N . PHE A 1 82 ? 3.136 24.156 10.306 1.00 76.31 82 PHE A N 1
ATOM 676 C CA . PHE A 1 82 ? 2.765 25.451 9.734 1.00 76.31 82 PHE A CA 1
ATOM 677 C C . PHE A 1 82 ? 2.374 26.493 10.796 1.00 76.31 82 PHE A C 1
ATOM 679 O O . PHE A 1 82 ? 2.684 27.680 10.650 1.00 76.31 82 PHE A O 1
ATOM 686 N N . MET A 1 83 ? 1.691 26.075 11.862 1.00 76.75 83 MET A N 1
ATOM 687 C CA . MET A 1 83 ? 1.331 26.956 12.973 1.00 76.75 83 MET A CA 1
ATOM 688 C C . MET A 1 83 ? 2.560 27.372 13.783 1.00 76.75 83 MET A C 1
ATOM 690 O O . MET A 1 83 ? 2.681 28.559 14.080 1.00 76.75 83 MET A O 1
ATOM 694 N N . GLU A 1 84 ? 3.493 26.452 14.034 1.00 76.94 84 GLU A N 1
ATOM 695 C CA . GLU A 1 84 ? 4.786 26.724 14.683 1.00 76.94 84 GLU A CA 1
ATOM 696 C C . GLU A 1 84 ? 5.616 27.747 13.887 1.00 76.94 84 GLU A C 1
ATOM 698 O O . GLU A 1 84 ? 6.063 28.762 14.428 1.00 76.94 84 GLU A O 1
ATOM 703 N N . GLN A 1 85 ? 5.713 27.582 12.564 1.00 75.56 85 GLN A N 1
ATOM 704 C CA . GLN A 1 85 ? 6.390 28.552 11.692 1.00 75.56 85 GLN A CA 1
ATOM 705 C C . GLN A 1 85 ? 5.711 29.931 11.700 1.00 75.56 85 GLN A C 1
ATOM 707 O O . GLN A 1 85 ? 6.379 30.970 11.677 1.00 75.56 85 GLN A O 1
ATOM 712 N N . LYS A 1 86 ? 4.373 29.977 11.751 1.00 70.81 86 LYS A N 1
ATOM 713 C CA . LYS A 1 86 ? 3.627 31.240 11.865 1.00 70.81 86 LYS A CA 1
ATOM 714 C C . LYS A 1 86 ? 3.830 31.921 13.214 1.00 70.81 86 LYS A C 1
ATOM 716 O O . LYS A 1 86 ? 3.864 33.155 13.252 1.00 70.81 86 LYS A O 1
ATOM 721 N N . THR A 1 87 ? 3.923 31.167 14.307 1.00 71.12 87 THR A N 1
ATOM 722 C CA . THR A 1 87 ? 4.207 31.731 15.632 1.00 71.12 87 THR A CA 1
ATOM 723 C C . THR A 1 87 ? 5.624 32.286 15.699 1.00 71.12 87 THR A C 1
ATOM 725 O O . THR A 1 87 ? 5.778 33.445 16.079 1.00 71.12 87 THR A O 1
ATOM 728 N N . GLU A 1 88 ? 6.624 31.567 15.184 1.00 69.38 88 GLU A N 1
ATOM 729 C CA . GLU A 1 88 ? 8.009 32.054 15.119 1.00 69.38 88 GLU A CA 1
ATOM 730 C C . GLU A 1 88 ? 8.146 33.338 14.283 1.00 69.38 8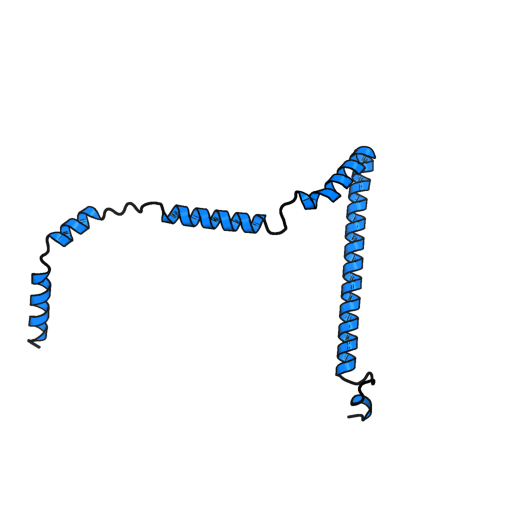8 GLU A C 1
ATOM 732 O O . GLU A 1 88 ? 8.860 34.270 14.654 1.00 69.38 88 GLU A O 1
ATOM 737 N N . GLN A 1 89 ? 7.436 33.439 13.154 1.00 64.94 89 GLN A N 1
ATOM 738 C CA . GLN A 1 89 ? 7.433 34.664 12.345 1.00 64.94 89 GLN A CA 1
ATOM 739 C C . GLN A 1 89 ? 6.749 35.844 13.052 1.00 64.94 89 GLN A C 1
ATOM 741 O O . GLN A 1 89 ? 7.162 36.993 12.871 1.00 64.94 89 GLN A O 1
ATOM 746 N N . LYS A 1 90 ? 5.707 35.594 13.854 1.00 64.25 90 LYS A N 1
ATOM 747 C CA . LYS A 1 90 ? 5.053 36.635 14.666 1.00 64.25 90 LYS A CA 1
ATOM 748 C C . LYS A 1 90 ? 5.940 37.100 15.822 1.00 64.25 90 LYS A C 1
ATOM 750 O O . LYS A 1 90 ? 5.921 38.287 16.140 1.00 64.25 90 LYS A O 1
ATOM 755 N N . GLU A 1 91 ? 6.718 36.203 16.420 1.00 62.22 91 GLU A N 1
ATOM 756 C CA . GLU A 1 91 ? 7.687 36.542 17.467 1.00 62.22 91 GLU A CA 1
ATOM 757 C C . GLU A 1 91 ? 8.851 37.367 16.914 1.00 62.22 91 GLU A C 1
ATOM 759 O O . GLU A 1 91 ? 9.143 38.430 17.461 1.00 62.22 91 GLU A O 1
ATOM 764 N N . LYS A 1 92 ? 9.412 36.980 15.761 1.00 59.91 92 LYS A N 1
ATOM 765 C CA . LYS A 1 92 ? 10.445 37.771 15.063 1.00 59.91 92 LYS A CA 1
ATOM 766 C C . LYS A 1 92 ? 9.962 39.186 14.719 1.00 59.91 92 LYS A C 1
ATOM 768 O O . LYS A 1 92 ? 10.678 40.152 14.960 1.00 59.91 92 LYS A O 1
ATOM 773 N N . LYS A 1 93 ? 8.714 39.338 14.254 1.00 58.59 93 LYS A N 1
ATOM 774 C CA . LYS A 1 93 ? 8.110 40.665 14.010 1.00 58.59 93 LYS A CA 1
ATOM 775 C C . LYS A 1 93 ? 7.905 41.486 15.292 1.00 58.59 93 LYS A C 1
ATOM 777 O O . LYS A 1 93 ? 8.072 42.701 15.264 1.00 58.59 93 LYS A O 1
ATOM 782 N N . ARG A 1 94 ? 7.582 40.849 16.426 1.00 56.72 94 ARG A N 1
ATOM 783 C CA . ARG A 1 94 ? 7.469 41.532 17.732 1.00 56.72 94 ARG A CA 1
ATOM 784 C C . ARG A 1 94 ? 8.820 41.953 18.316 1.00 56.72 94 ARG A C 1
ATOM 786 O O . ARG A 1 94 ? 8.856 42.904 19.096 1.00 56.72 94 ARG A O 1
ATOM 793 N N . GLU A 1 95 ? 9.913 41.269 17.986 1.00 56.25 95 GLU A N 1
ATOM 794 C CA . GLU A 1 95 ? 11.258 41.676 18.412 1.00 56.25 95 GLU A CA 1
ATOM 795 C C . GLU A 1 95 ? 11.789 42.888 17.635 1.00 56.25 95 GLU A C 1
ATOM 797 O O . GLU A 1 95 ? 12.482 43.719 18.225 1.00 56.25 95 GLU A O 1
ATOM 802 N N . GLU A 1 96 ? 11.409 43.053 16.364 1.00 55.59 96 GLU A N 1
ATOM 803 C CA . GLU A 1 96 ? 11.760 44.234 15.560 1.00 55.59 96 GLU A CA 1
ATOM 804 C C . GLU A 1 96 ? 10.997 45.508 15.978 1.00 55.59 96 GLU A C 1
ATOM 806 O O . GLU A 1 96 ? 11.539 46.608 15.874 1.00 55.59 96 GLU A O 1
ATOM 811 N N . GLU A 1 97 ? 9.779 45.382 16.520 1.00 53.00 97 GLU A N 1
ATOM 812 C CA . GLU A 1 97 ? 8.969 46.514 17.010 1.00 53.00 97 GLU A CA 1
ATOM 813 C C . GLU A 1 97 ? 9.311 4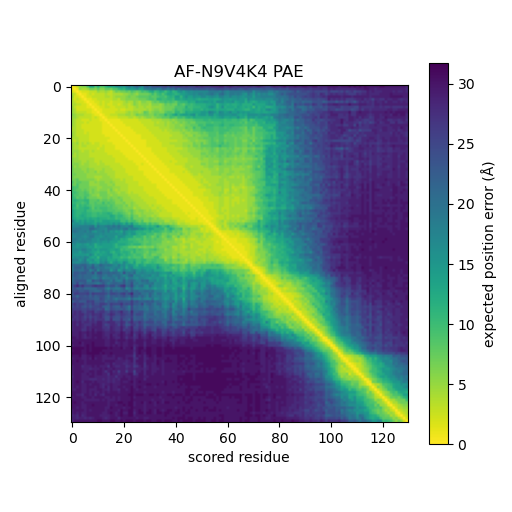6.981 18.435 1.00 53.00 97 GLU A C 1
ATOM 815 O O . GLU A 1 97 ? 8.800 48.009 18.886 1.00 53.00 97 GLU A O 1
ATOM 820 N N . LYS A 1 98 ? 10.194 46.288 19.170 1.00 46.00 98 LYS A N 1
ATOM 821 C CA . LYS A 1 98 ? 10.710 46.833 20.434 1.00 46.00 98 LYS A CA 1
ATOM 822 C C . LYS A 1 98 ? 11.670 47.985 20.111 1.00 46.00 98 LYS A C 1
ATOM 824 O O . LYS A 1 98 ? 12.742 47.733 19.558 1.00 46.00 98 LYS A O 1
ATOM 829 N N . PRO A 1 99 ? 11.376 49.243 20.496 1.00 46.41 99 PRO A N 1
ATOM 830 C CA . PRO A 1 99 ? 12.327 50.324 20.299 1.00 46.41 99 PRO A CA 1
ATOM 831 C C . PRO A 1 99 ? 13.578 50.022 21.127 1.00 46.41 99 PRO A C 1
ATOM 833 O O . PRO A 1 99 ? 13.540 50.015 22.362 1.00 46.41 99 PRO A O 1
ATOM 836 N N . LYS A 1 100 ? 14.706 49.777 20.449 1.00 50.12 100 LYS A N 1
ATOM 837 C CA . LYS A 1 100 ? 16.030 49.799 21.076 1.00 50.12 100 LYS A CA 1
ATOM 838 C C . LYS A 1 100 ? 16.172 51.165 21.749 1.00 50.12 100 LYS A C 1
ATOM 840 O O . LYS A 1 100 ? 16.302 52.178 21.064 1.00 50.12 100 LYS A O 1
ATOM 845 N N . LYS A 1 101 ? 16.118 51.208 23.085 1.00 50.03 101 LYS A N 1
ATOM 846 C CA . LYS A 1 101 ? 16.464 52.392 23.884 1.00 50.03 101 LYS A CA 1
ATOM 847 C C . LYS A 1 101 ? 17.961 52.670 23.719 1.00 50.03 101 LYS A C 1
ATOM 849 O O . LYS A 1 101 ? 18.761 52.372 24.597 1.00 50.03 101 LYS A O 1
ATOM 854 N N . ASN A 1 102 ? 18.333 53.238 22.579 1.00 49.56 102 ASN A N 1
ATOM 855 C CA . ASN A 1 102 ? 19.661 53.770 22.337 1.00 49.56 102 ASN A CA 1
ATOM 856 C C . ASN A 1 102 ? 19.620 55.265 22.657 1.00 49.56 102 ASN A C 1
ATOM 858 O O . ASN A 1 102 ? 18.918 56.040 22.008 1.00 49.56 102 ASN A O 1
ATOM 862 N N . ASN A 1 103 ? 20.371 55.651 23.687 1.00 55.59 103 ASN A N 1
ATOM 863 C CA . ASN A 1 103 ? 20.593 57.017 24.160 1.00 55.59 103 ASN A CA 1
ATOM 864 C C . ASN A 1 103 ? 21.285 57.910 23.100 1.00 55.59 103 ASN A C 1
ATOM 866 O O . ASN A 1 103 ? 22.402 58.367 23.305 1.00 55.59 103 ASN A O 1
ATOM 870 N N . SER A 1 104 ? 20.635 58.189 21.967 1.00 56.09 104 SER A N 1
ATOM 871 C CA . SER A 1 104 ? 21.223 58.930 20.833 1.00 56.09 104 SER A CA 1
ATOM 872 C C . SER A 1 104 ? 21.074 60.461 20.930 1.00 56.09 104 SER A C 1
ATOM 874 O O . SER A 1 104 ? 21.690 61.207 20.170 1.00 56.09 104 SER A O 1
ATOM 876 N N . PHE A 1 105 ? 20.315 60.980 21.901 1.00 56.94 105 PHE A N 1
ATOM 877 C CA . PHE A 1 105 ? 20.047 62.424 21.979 1.00 56.94 105 PHE A CA 1
ATOM 878 C C . PHE A 1 105 ? 21.265 63.259 22.424 1.00 56.94 105 PHE A C 1
ATOM 880 O O . PHE A 1 105 ? 21.399 64.423 22.043 1.00 56.94 105 PHE A O 1
ATOM 887 N N . LYS A 1 106 ? 22.193 62.671 23.197 1.00 58.25 106 LYS A N 1
ATOM 888 C CA . LYS A 1 106 ? 23.456 63.334 23.582 1.00 58.25 106 LYS A CA 1
ATOM 889 C C . LYS A 1 106 ? 24.456 63.400 22.421 1.00 58.25 106 LYS A C 1
ATOM 891 O O . LYS A 1 106 ? 25.142 64.412 22.284 1.00 58.25 106 LYS A O 1
ATOM 896 N N . ASP A 1 107 ? 24.477 62.389 21.556 1.00 56.41 107 ASP A 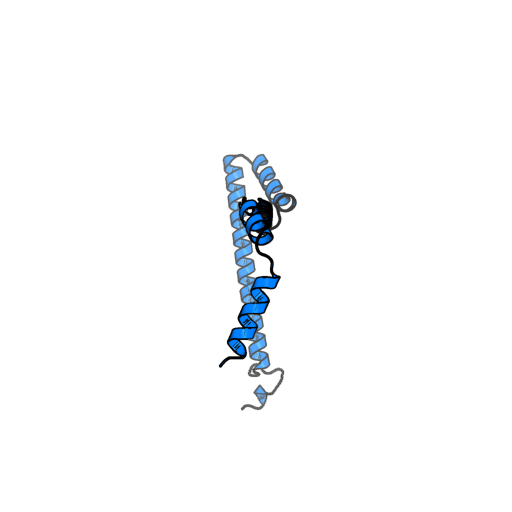N 1
ATOM 897 C CA . ASP A 1 107 ? 25.411 62.317 20.425 1.00 56.41 107 ASP A CA 1
ATOM 898 C C . ASP A 1 107 ? 24.984 63.211 19.253 1.00 56.41 107 ASP A C 1
ATOM 900 O O . ASP A 1 107 ? 25.830 63.817 18.591 1.00 56.41 107 ASP A O 1
ATOM 904 N N . PHE A 1 108 ? 23.676 63.401 19.050 1.00 56.50 108 PHE A N 1
ATOM 905 C CA . PHE A 1 108 ? 23.151 64.344 18.054 1.00 56.50 108 PHE A CA 1
ATOM 906 C C . PHE A 1 108 ? 23.501 65.803 18.388 1.00 56.50 108 PHE A C 1
ATOM 908 O O . PHE A 1 108 ? 23.873 66.584 17.513 1.00 56.50 108 PHE A O 1
ATOM 915 N N . LYS A 1 109 ? 23.458 66.171 19.676 1.00 56.94 109 LYS A N 1
ATOM 916 C CA . LYS A 1 109 ? 23.768 67.534 20.136 1.00 56.94 109 LYS A CA 1
ATOM 917 C C . LYS A 1 109 ? 25.263 67.872 20.050 1.00 56.94 109 LYS A C 1
ATOM 919 O O . LYS A 1 109 ? 25.603 69.044 19.923 1.00 56.94 109 LYS A O 1
ATOM 924 N N . LYS A 1 110 ? 26.149 66.867 20.097 1.00 60.12 110 LYS A N 1
ATOM 925 C CA . LYS A 1 110 ? 27.587 67.034 19.815 1.00 60.12 110 LYS A CA 1
ATOM 926 C C . LYS A 1 110 ? 27.839 67.278 18.324 1.00 60.12 110 LYS A C 1
ATOM 928 O O . LYS A 1 110 ? 28.562 68.207 17.991 1.00 60.12 110 LYS A O 1
ATOM 933 N N . LYS A 1 111 ? 27.170 66.527 17.440 1.00 59.56 111 LYS A N 1
ATOM 934 C CA . LYS A 1 111 ? 27.287 66.690 15.977 1.00 59.56 111 LYS A CA 1
ATOM 935 C C . LYS A 1 111 ? 26.771 68.036 15.449 1.00 59.56 111 LYS A C 1
ATOM 937 O O . LYS A 1 111 ? 27.263 68.495 14.432 1.00 59.56 111 LYS A O 1
ATOM 942 N N . LEU A 1 112 ? 25.827 68.679 16.139 1.00 58.94 112 LEU A N 1
ATOM 943 C CA . LEU A 1 112 ? 25.305 70.008 15.774 1.00 58.94 112 LEU A CA 1
ATOM 944 C C . LEU A 1 112 ? 26.176 71.187 16.246 1.00 58.94 112 LEU A C 1
ATOM 946 O O . LEU A 1 112 ? 25.916 72.315 15.844 1.00 58.94 112 LEU A O 1
ATOM 950 N N . LYS A 1 113 ? 27.169 70.958 17.117 1.00 59.22 113 LYS A N 1
ATOM 951 C CA . LYS A 1 113 ? 28.090 72.004 17.607 1.00 59.22 113 LYS A CA 1
ATOM 952 C C . LYS A 1 113 ? 29.412 72.072 16.837 1.00 59.22 113 LYS A C 1
ATOM 954 O O . LYS A 1 113 ? 30.211 72.965 17.100 1.00 59.22 113 LYS A O 1
ATOM 959 N N . GLU A 1 114 ? 29.664 71.128 15.937 1.00 60.81 114 GLU A N 1
ATOM 960 C CA . GLU A 1 114 ? 30.842 71.127 15.073 1.00 60.81 114 GLU A CA 1
ATOM 961 C C . GLU A 1 114 ? 30.441 71.660 13.693 1.00 60.81 114 GLU A C 1
ATOM 963 O O . GLU A 1 114 ? 29.7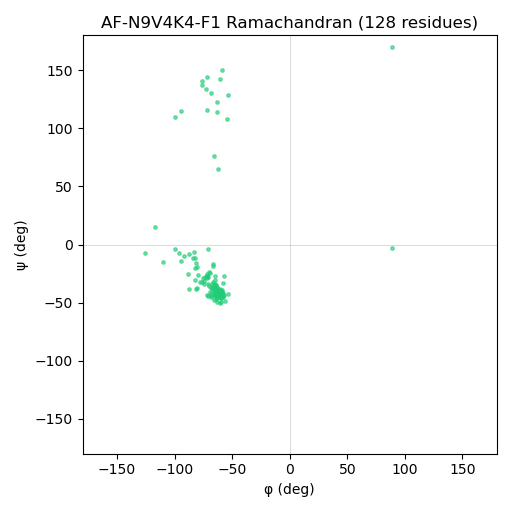26 70.984 12.955 1.00 60.81 114 GLU A O 1
ATOM 968 N N . ASP A 1 115 ? 30.891 72.868 13.340 1.00 56.62 115 ASP A N 1
ATOM 969 C CA . ASP A 1 115 ? 30.659 73.436 12.010 1.00 56.62 115 ASP A CA 1
ATOM 970 C C . ASP A 1 115 ? 31.350 72.567 10.938 1.00 56.62 115 ASP A C 1
ATOM 972 O O . ASP A 1 115 ? 32.576 72.402 10.977 1.00 56.62 115 ASP A O 1
ATOM 976 N N . PRO A 1 116 ? 30.621 72.034 9.939 1.00 59.59 116 PRO A N 1
ATOM 977 C CA . PRO A 1 116 ? 31.192 71.135 8.932 1.00 59.59 116 PRO A CA 1
ATOM 978 C C . PRO A 1 116 ? 32.211 71.825 8.009 1.00 59.59 1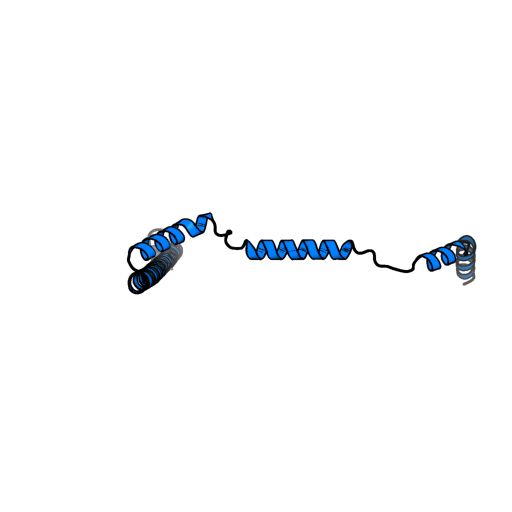16 PRO A C 1
ATOM 980 O O . PRO A 1 116 ? 33.037 71.155 7.397 1.00 59.59 116 PRO A O 1
ATOM 983 N N . ILE A 1 117 ? 32.200 73.159 7.947 1.00 57.19 117 ILE A N 1
ATOM 984 C CA . ILE A 1 117 ? 33.066 73.958 7.068 1.00 57.19 117 ILE A CA 1
ATOM 985 C C . ILE A 1 117 ? 34.534 73.929 7.530 1.00 57.19 117 ILE A C 1
ATOM 987 O O . ILE A 1 117 ? 35.434 73.989 6.697 1.00 57.19 117 ILE A O 1
ATOM 991 N N . LYS A 1 118 ? 34.812 73.743 8.831 1.00 57.94 118 LYS A N 1
ATOM 992 C CA . LYS A 1 118 ? 36.200 73.664 9.328 1.00 57.94 118 LYS A CA 1
ATOM 993 C C . LYS A 1 118 ? 36.901 72.349 8.964 1.00 57.94 118 LYS A C 1
ATOM 995 O O . LYS A 1 118 ? 38.107 72.349 8.777 1.00 57.94 118 LYS A O 1
ATOM 1000 N N . LYS A 1 119 ? 36.163 71.241 8.796 1.00 57.19 119 LYS A N 1
ATOM 1001 C CA . LYS A 1 119 ? 36.753 69.924 8.470 1.00 57.19 119 LYS A CA 1
ATOM 1002 C C . LYS A 1 119 ? 37.104 69.733 6.992 1.00 57.19 119 LYS A C 1
ATOM 1004 O O . LYS A 1 119 ? 37.884 68.833 6.691 1.00 57.19 119 LYS A O 1
ATOM 1009 N N . CYS A 1 120 ? 36.537 70.531 6.086 1.00 54.19 120 CYS A N 1
ATOM 1010 C CA . CYS A 1 120 ? 36.845 70.427 4.657 1.00 54.19 120 CYS A CA 1
ATOM 1011 C C . CYS A 1 120 ? 38.056 71.279 4.242 1.00 54.19 120 CYS A C 1
ATOM 1013 O O . CYS A 1 120 ? 38.723 70.922 3.286 1.00 54.19 120 CYS A O 1
ATOM 1015 N N . GLY A 1 121 ? 38.387 72.355 4.968 1.00 55.28 121 GLY A N 1
ATOM 1016 C CA . GLY A 1 121 ? 39.503 73.239 4.601 1.00 55.28 121 GLY A CA 1
ATOM 1017 C C . GLY A 1 121 ? 40.902 72.740 4.988 1.00 55.28 121 GLY A C 1
ATOM 1018 O O . GLY A 1 121 ? 41.867 73.111 4.336 1.00 55.28 121 GLY A O 1
ATOM 1019 N N . GLU A 1 122 ? 41.041 71.903 6.022 1.00 57.50 122 GLU A N 1
ATOM 1020 C CA . GLU A 1 122 ? 42.364 71.433 6.483 1.00 57.50 122 GLU A CA 1
ATOM 1021 C C . GLU A 1 122 ? 42.906 70.255 5.658 1.00 57.50 122 GLU A C 1
ATOM 1023 O O . GLU A 1 122 ? 44.112 70.143 5.461 1.00 57.50 122 GLU A O 1
ATOM 1028 N N . LYS A 1 123 ? 42.029 69.406 5.107 1.00 59.31 123 LYS A N 1
ATOM 1029 C CA . LYS A 1 123 ? 42.445 68.214 4.344 1.00 59.31 123 LYS A CA 1
ATOM 1030 C C . LYS A 1 123 ? 42.957 68.532 2.941 1.00 59.31 123 LYS A C 1
ATOM 1032 O O . LYS A 1 123 ? 43.812 67.811 2.438 1.00 59.31 123 LYS A O 1
ATOM 1037 N N . ASP A 1 124 ? 42.474 69.618 2.345 1.00 56.31 124 ASP A N 1
ATOM 1038 C CA . ASP A 1 124 ? 42.879 70.018 0.995 1.00 56.31 124 ASP A CA 1
ATOM 1039 C C . ASP A 1 124 ? 44.212 70.794 1.000 1.00 56.31 124 ASP A C 1
ATOM 1041 O O . ASP A 1 124 ? 44.907 70.830 -0.011 1.00 56.31 124 ASP A O 1
ATOM 1045 N N . ILE A 1 125 ? 44.625 71.362 2.143 1.00 57.38 125 ILE A N 1
ATOM 1046 C CA . ILE A 1 125 ? 45.916 72.064 2.283 1.00 57.38 125 ILE A CA 1
ATOM 1047 C C . ILE A 1 125 ? 47.070 71.067 2.480 1.00 57.38 125 ILE A C 1
ATOM 1049 O O . ILE A 1 125 ? 48.143 71.257 1.911 1.00 57.38 125 ILE A O 1
ATOM 1053 N N . GLU A 1 126 ? 46.856 69.970 3.215 1.00 60.22 126 GLU A N 1
ATOM 1054 C CA . GLU A 1 126 ? 47.874 68.919 3.404 1.00 60.22 126 GLU A CA 1
ATOM 1055 C C . GLU A 1 126 ? 48.164 68.118 2.119 1.00 60.22 126 GLU A C 1
ATOM 1057 O O . GLU A 1 126 ? 49.265 67.597 1.960 1.00 60.22 126 GLU A O 1
ATOM 1062 N N . GLN A 1 127 ? 47.222 68.057 1.170 1.00 59.97 127 GLN A N 1
ATOM 1063 C CA . GLN A 1 127 ? 47.417 67.390 -0.128 1.00 59.97 127 GLN A CA 1
ATOM 1064 C C . GLN A 1 127 ? 48.101 68.266 -1.191 1.00 59.97 127 GLN A C 1
ATOM 1066 O O . GLN A 1 127 ? 48.516 67.744 -2.222 1.00 59.97 127 GLN A O 1
ATOM 1071 N N . LEU A 1 128 ? 48.239 69.574 -0.955 1.00 55.00 128 LEU A N 1
ATOM 1072 C CA . LEU A 1 128 ? 48.894 70.524 -1.868 1.00 55.00 128 LEU A CA 1
ATOM 1073 C C . LEU A 1 128 ? 50.348 70.856 -1.476 1.00 55.00 128 LEU A C 1
ATOM 1075 O O . LEU A 1 128 ? 51.019 71.584 -2.203 1.00 55.00 128 LEU A O 1
ATOM 1079 N N . LEU A 1 129 ? 50.830 70.338 -0.340 1.00 55.69 129 LEU A N 1
ATOM 1080 C CA . LEU A 1 129 ? 52.170 70.588 0.215 1.00 55.69 129 LEU A CA 1
ATOM 1081 C C . LEU A 1 129 ? 53.055 69.323 0.310 1.00 55.69 129 LEU A C 1
ATOM 1083 O O . LEU A 1 129 ? 54.091 69.366 0.976 1.00 55.69 129 LEU A O 1
ATOM 1087 N N . MET A 1 130 ? 52.683 68.232 -0.377 1.00 47.62 130 MET A N 1
ATOM 1088 C CA . MET A 1 130 ? 53.569 67.093 -0.686 1.00 47.62 130 MET A CA 1
ATOM 1089 C C . MET A 1 130 ? 53.926 67.048 -2.168 1.00 47.62 130 MET A C 1
ATOM 1091 O O . MET A 1 130 ? 52.990 67.087 -2.996 1.00 47.62 130 MET A O 1
#

Solvent-accessible surface area (backbone atoms only — not comparable to full-atom values): 7685 Å² total; per-residue (Å²): 134,65,76,60,41,75,39,91,85,32,69,76,11,67,75,45,42,52,52,50,54,51,51,54,52,53,50,50,53,51,52,52,53,52,51,51,52,52,48,54,52,49,53,53,47,52,53,43,52,54,37,28,76,74,65,34,66,72,54,27,53,52,51,54,50,48,62,72,49,40,74,79,76,48,77,59,92,64,46,67,62,52,50,52,53,52,48,54,54,51,50,56,55,55,61,70,69,52,79,78,90,66,85,53,72,68,58,54,58,54,59,74,71,54,68,73,70,67,70,61,60,59,61,60,53,64,66,72,74,111

Foldseek 3Di:
DDPQLPDPPHCVPPVNVVVVVVVVVVVVVVVVVVVVVVVVVVVLVVVLVVCCVPPNDVVSVVVVVCVVCVVVVDDPPCVVVVVVVVVVVVVVVVVVPPPPPDPCPVVVVVVVVDDPVVVVVPVVVVVVPD

pLDDT: mean 76.97, std 15.64, range [46.0, 96.88]

Organism: NCBI:txid885318